Protein AF-A0A3S9HP17-F1 (afdb_monomer_lite)

Sequence (143 aa):
MNKTYQWHGVNTVLVLLALSTGFICQSLQAQEDKIELAVLQKKIAELDVRFATTSIQTGVQAELALNESEIGQEQLRLWYLQAENDCYDKFFVTSCINDSKLLRRKLFAVLQRISVEAKAFQRKEHIDQIDADLQIKNTPVAQ

Organism: NCBI:txid401471

Structure (mmCIF, N/CA/C/O backbone):
data_AF-A0A3S9HP17-F1
#
_entry.id   AF-A0A3S9HP17-F1
#
loop_
_atom_site.group_PDB
_atom_site.id
_atom_site.type_symbol
_atom_site.label_atom_id
_atom_site.label_alt_id
_atom_site.label_comp_id
_atom_site.label_asym_id
_atom_site.label_entity_id
_atom_site.label_seq_id
_atom_site.pdbx_PDB_ins_code
_atom_site.Cartn_x
_atom_site.Cartn_y
_atom_site.Cartn_z
_atom_site.occupancy
_atom_site.B_iso_or_equiv
_atom_site.auth_seq_id
_atom_site.auth_comp_id
_atom_site.auth_asym_id
_atom_site.auth_atom_id
_atom_site.pdbx_PDB_model_num
ATOM 1 N N . MET A 1 1 ? 29.887 67.342 -47.648 1.00 38.12 1 MET A N 1
ATOM 2 C CA . MET A 1 1 ? 29.934 67.459 -46.175 1.00 38.12 1 MET A CA 1
ATOM 3 C C . MET A 1 1 ? 30.019 66.056 -45.597 1.00 38.12 1 MET A C 1
ATOM 5 O O . MET A 1 1 ? 29.016 65.368 -45.596 1.00 38.12 1 MET A O 1
ATOM 9 N N . ASN A 1 2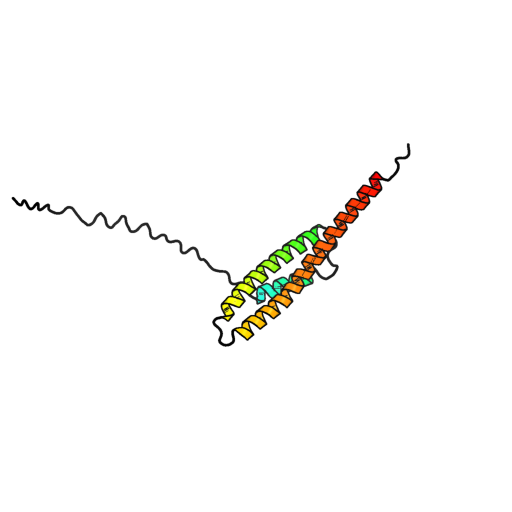 ? 31.209 65.610 -45.192 1.00 36.62 2 ASN A N 1
ATOM 10 C CA . ASN A 1 2 ? 31.412 64.350 -44.472 1.00 36.62 2 ASN A CA 1
ATOM 11 C C . ASN A 1 2 ? 32.501 64.607 -43.431 1.00 36.62 2 ASN A C 1
ATOM 13 O O . ASN A 1 2 ? 33.613 64.981 -43.799 1.00 36.62 2 ASN A O 1
ATOM 17 N N . LYS A 1 3 ? 32.173 64.467 -42.144 1.00 40.19 3 LYS A N 1
ATOM 18 C CA . LYS A 1 3 ? 33.157 64.476 -41.058 1.00 40.19 3 LYS A CA 1
ATOM 19 C C . LYS A 1 3 ? 33.186 63.095 -40.426 1.00 40.19 3 LYS A C 1
ATOM 21 O O . LYS A 1 3 ? 32.250 62.687 -39.748 1.00 40.19 3 LYS A O 1
ATOM 26 N N . THR A 1 4 ? 34.285 62.402 -40.674 1.00 45.94 4 THR A N 1
ATOM 27 C CA . THR A 1 4 ? 34.756 61.242 -39.926 1.00 45.94 4 THR A CA 1
ATOM 28 C C . THR A 1 4 ? 35.266 61.704 -38.564 1.00 45.94 4 THR A C 1
ATOM 30 O O . THR A 1 4 ? 36.114 62.594 -38.501 1.00 45.94 4 THR A O 1
ATOM 33 N N . TYR A 1 5 ? 34.786 61.088 -37.487 1.00 54.31 5 TYR A N 1
ATOM 34 C CA . TYR A 1 5 ? 35.366 61.232 -36.154 1.00 54.31 5 TYR A CA 1
ATOM 35 C C . TYR A 1 5 ? 36.049 59.918 -35.765 1.00 54.31 5 TYR A C 1
ATOM 37 O O . TYR A 1 5 ? 35.390 58.914 -35.514 1.00 54.31 5 TYR A O 1
ATOM 45 N N . GLN A 1 6 ? 37.382 59.946 -35.740 1.00 43.50 6 GLN A N 1
ATOM 46 C CA . GLN A 1 6 ? 38.212 59.028 -34.964 1.00 43.50 6 GLN A CA 1
ATOM 47 C C . GLN A 1 6 ? 38.127 59.425 -33.487 1.00 43.50 6 GLN A C 1
ATOM 49 O O . GLN A 1 6 ? 38.294 60.601 -33.165 1.00 43.50 6 GLN A O 1
ATOM 54 N N . TRP A 1 7 ? 37.946 58.447 -32.600 1.00 39.75 7 TRP A N 1
ATOM 55 C CA . TRP A 1 7 ? 38.287 58.565 -31.184 1.00 39.75 7 TRP A CA 1
ATOM 56 C C . TRP A 1 7 ? 39.107 57.345 -30.769 1.00 39.75 7 TRP A C 1
ATOM 58 O O . TRP A 1 7 ? 38.747 56.202 -31.043 1.00 39.75 7 TRP A O 1
ATOM 68 N N . HIS A 1 8 ? 40.261 57.643 -30.179 1.00 42.00 8 HIS A N 1
ATOM 69 C CA . HIS A 1 8 ? 41.267 56.703 -29.714 1.00 42.00 8 HIS A CA 1
ATOM 70 C C . HIS A 1 8 ? 40.860 56.038 -28.396 1.00 42.00 8 HIS A C 1
ATOM 72 O O . HIS A 1 8 ? 40.023 56.540 -27.649 1.00 42.00 8 HIS A O 1
ATOM 78 N N . GLY A 1 9 ? 41.485 54.885 -28.159 1.00 52.31 9 GLY A N 1
ATOM 79 C CA . GLY A 1 9 ? 41.153 53.913 -27.131 1.00 52.31 9 GLY A CA 1
ATOM 80 C C . GLY A 1 9 ? 41.149 54.415 -25.691 1.00 52.31 9 GLY A C 1
ATOM 81 O O . GLY A 1 9 ? 42.013 55.172 -25.257 1.00 52.31 9 GLY A O 1
ATOM 82 N N . VAL A 1 10 ? 40.221 53.836 -24.931 1.00 52.03 10 VAL A N 1
ATOM 83 C CA . VAL A 1 10 ? 40.349 53.624 -23.492 1.00 52.03 10 VAL A CA 1
ATOM 84 C C . VAL A 1 10 ? 39.995 52.158 -23.216 1.00 52.03 10 VAL A C 1
ATOM 86 O O . VAL A 1 10 ? 38.853 51.739 -23.364 1.00 52.03 10 VAL A O 1
ATOM 89 N N . ASN A 1 11 ? 41.038 51.386 -22.907 1.00 43.62 11 ASN A N 1
ATOM 90 C CA . ASN A 1 11 ? 41.088 50.100 -22.202 1.00 43.62 11 ASN A CA 1
ATOM 91 C C . ASN A 1 11 ? 39.842 49.191 -22.208 1.00 43.62 11 ASN A C 1
ATOM 93 O O . ASN A 1 11 ? 39.044 49.166 -21.273 1.00 43.62 11 ASN A O 1
ATOM 97 N N . THR A 1 12 ? 39.810 48.288 -23.185 1.00 51.22 12 THR A N 1
ATOM 98 C CA . THR A 1 12 ? 38.921 47.120 -23.321 1.00 51.22 12 THR A CA 1
ATOM 99 C C . THR A 1 12 ? 39.153 45.989 -22.305 1.00 51.22 12 THR A C 1
ATOM 101 O O . THR A 1 12 ? 38.511 44.947 -22.399 1.00 51.22 12 THR A O 1
ATOM 104 N N . VAL A 1 13 ? 40.038 46.152 -21.316 1.00 50.03 13 VAL A N 1
ATOM 105 C CA . VAL A 1 13 ? 40.399 45.063 -20.384 1.00 50.03 13 VAL A CA 1
ATOM 106 C C . VAL A 1 13 ? 39.498 45.013 -19.139 1.00 50.03 13 VAL A C 1
ATOM 108 O O . VAL A 1 13 ? 39.384 43.964 -18.514 1.00 50.03 13 VAL A O 1
ATOM 111 N N . LEU A 1 14 ? 38.785 46.092 -18.793 1.00 45.09 14 LEU A N 1
ATOM 112 C CA . LEU A 1 14 ? 38.045 46.158 -17.520 1.00 45.09 14 LEU A CA 1
ATOM 113 C C . LEU A 1 14 ? 36.550 45.791 -17.594 1.00 45.09 14 LEU A C 1
ATOM 115 O O . LEU A 1 14 ? 35.885 45.764 -16.565 1.00 45.09 14 LEU A O 1
ATOM 119 N N . VAL A 1 15 ? 36.010 45.490 -18.780 1.00 45.38 15 VAL A N 1
ATOM 120 C CA . VAL A 1 15 ? 34.597 45.073 -18.937 1.00 45.38 15 VAL A CA 1
ATOM 121 C C . VAL A 1 15 ? 34.440 43.543 -18.890 1.00 45.38 15 VAL A C 1
ATOM 123 O O . VAL A 1 15 ? 33.352 43.032 -18.645 1.00 45.38 15 VAL A O 1
ATOM 126 N N . LEU A 1 16 ? 35.533 42.786 -19.032 1.00 46.00 16 LEU A N 1
ATOM 127 C CA . LEU A 1 16 ? 35.499 41.318 -19.079 1.00 46.00 16 LEU A CA 1
ATOM 128 C C . LEU A 1 16 ? 35.496 40.622 -17.703 1.00 46.00 16 LEU A C 1
ATOM 130 O O . LEU A 1 16 ? 35.322 39.410 -17.649 1.00 46.00 16 LEU A O 1
ATOM 134 N N . LEU A 1 17 ? 35.627 41.356 -16.592 1.00 47.69 17 LEU A N 1
ATOM 135 C CA . LEU A 1 17 ? 35.640 40.782 -15.233 1.00 47.69 17 LEU A CA 1
ATOM 136 C C . LEU A 1 17 ? 34.292 40.843 -14.492 1.00 47.69 17 LEU A C 1
ATOM 138 O O . LEU A 1 17 ? 34.201 40.375 -13.362 1.00 47.69 17 LEU A O 1
ATOM 142 N N . ALA A 1 18 ? 33.235 41.367 -15.120 1.00 46.41 18 ALA A N 1
ATOM 143 C CA . ALA A 1 18 ? 31.887 41.428 -14.537 1.00 46.41 18 ALA A CA 1
ATOM 144 C C . ALA A 1 18 ? 30.876 40.471 -15.205 1.00 46.41 18 ALA A C 1
ATOM 146 O O . ALA A 1 18 ? 29.673 40.602 -15.001 1.00 46.41 18 ALA A O 1
ATOM 147 N N . LEU A 1 19 ? 31.350 39.505 -16.001 1.00 47.66 19 LEU A N 1
ATOM 148 C CA . LEU A 1 19 ? 30.520 38.472 -16.643 1.00 47.66 19 LEU A CA 1
ATOM 149 C C . LEU A 1 19 ? 30.829 37.043 -16.156 1.00 47.66 19 LEU A C 1
ATOM 151 O O . LEU A 1 19 ? 30.200 36.094 -16.611 1.00 47.66 19 LEU A O 1
ATOM 155 N N . SER A 1 20 ? 31.755 36.869 -15.205 1.00 51.75 20 SER A N 1
ATOM 156 C CA . SER A 1 20 ? 32.187 35.549 -14.714 1.00 51.75 20 SER A CA 1
ATOM 157 C C . SER A 1 20 ? 31.641 35.151 -13.333 1.00 51.75 20 SER A C 1
ATOM 159 O O . SER A 1 20 ? 32.047 34.124 -12.802 1.00 51.75 20 SER A O 1
ATOM 161 N N . THR A 1 21 ? 30.706 35.904 -12.743 1.00 53.81 21 THR A N 1
ATOM 162 C CA . THR A 1 21 ? 30.063 35.565 -11.449 1.00 53.81 21 THR A CA 1
ATOM 163 C C . THR A 1 21 ? 28.572 35.228 -11.574 1.00 53.81 21 THR A C 1
ATOM 165 O O . THR A 1 21 ?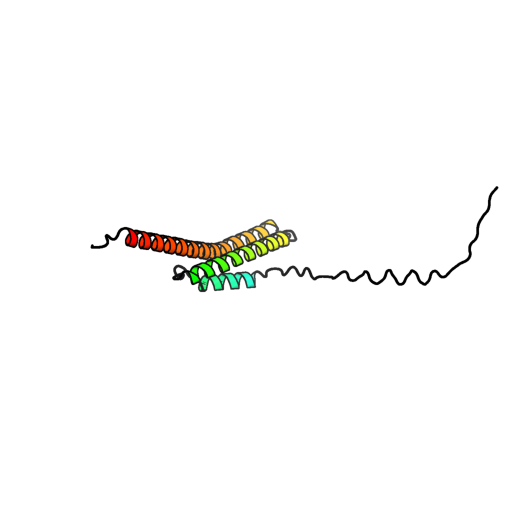 27.826 35.320 -10.606 1.00 53.81 21 THR A O 1
ATOM 168 N N . GLY A 1 22 ? 28.128 34.802 -12.762 1.00 48.59 22 GLY A N 1
ATOM 169 C CA . GLY A 1 22 ? 26.769 34.300 -13.016 1.00 48.59 22 GLY A CA 1
ATOM 170 C C . GLY A 1 22 ? 26.681 32.796 -13.302 1.00 48.59 22 GLY A C 1
ATOM 171 O O . GLY A 1 22 ? 25.616 32.311 -13.655 1.00 48.59 22 GLY A O 1
ATOM 172 N N . PHE A 1 23 ? 27.781 32.049 -13.167 1.00 51.44 23 PHE A N 1
ATOM 173 C CA . PHE A 1 23 ? 27.833 30.595 -13.377 1.00 51.44 23 PHE A CA 1
ATOM 174 C C . PHE A 1 23 ? 27.863 29.836 -12.040 1.00 51.44 23 PHE A C 1
ATOM 176 O O . PHE A 1 23 ? 28.632 28.904 -11.846 1.00 51.44 23 PHE A O 1
ATOM 183 N N . ILE A 1 24 ? 26.997 30.215 -11.099 1.00 56.34 24 ILE A N 1
ATOM 184 C CA . ILE A 1 24 ? 26.532 29.269 -10.075 1.00 56.34 24 ILE A CA 1
ATOM 185 C C . ILE A 1 24 ? 25.190 28.736 -10.576 1.00 56.34 24 ILE A C 1
ATOM 187 O O . ILE A 1 24 ? 24.137 28.981 -9.996 1.00 56.34 24 ILE A O 1
ATOM 191 N N . CYS A 1 25 ? 25.220 28.031 -11.711 1.00 53.44 25 CYS A N 1
ATOM 192 C CA . CYS A 1 25 ? 24.150 27.096 -12.010 1.00 53.44 25 CYS A CA 1
ATOM 193 C C . CYS A 1 25 ? 24.388 25.927 -11.064 1.00 53.44 25 CYS A C 1
ATOM 195 O O . CYS A 1 25 ? 25.232 25.067 -11.307 1.00 53.44 25 CYS A O 1
ATOM 197 N N . GLN A 1 26 ? 23.707 25.985 -9.925 1.00 55.88 26 GLN A N 1
ATOM 198 C CA . GLN A 1 26 ? 23.552 24.866 -9.022 1.00 55.88 26 GLN A CA 1
ATOM 199 C C . GLN A 1 26 ? 23.079 23.694 -9.880 1.00 55.88 26 GLN A C 1
ATOM 201 O O . GLN A 1 26 ? 21.929 23.654 -10.313 1.00 55.88 26 GLN A O 1
ATOM 206 N N . SER A 1 27 ? 23.965 22.740 -10.149 1.00 56.91 27 SER A N 1
ATOM 207 C CA . SER A 1 27 ? 23.551 21.375 -10.420 1.00 56.91 27 SER A CA 1
ATOM 208 C C . SER A 1 27 ? 22.960 20.853 -9.112 1.00 56.91 27 SER A C 1
ATOM 210 O O . SER A 1 27 ? 23.605 20.103 -8.378 1.00 56.91 27 SER A O 1
ATOM 212 N N . LEU A 1 28 ? 21.769 21.346 -8.763 1.00 47.59 28 LEU A N 1
ATOM 213 C CA . LEU A 1 28 ? 20.927 20.714 -7.773 1.00 47.59 28 LEU A CA 1
ATOM 214 C C . LEU A 1 28 ? 20.636 19.356 -8.386 1.00 47.59 28 LEU A C 1
ATOM 216 O O . LEU A 1 28 ? 20.001 19.260 -9.436 1.00 47.59 28 LEU A O 1
ATOM 220 N N . GLN A 1 29 ? 21.249 18.337 -7.806 1.00 47.44 29 GLN A N 1
ATOM 221 C CA . GLN A 1 29 ? 21.079 16.969 -8.227 1.00 47.44 29 GLN A CA 1
ATOM 222 C C . GLN A 1 29 ? 19.578 16.677 -8.177 1.00 47.44 29 GLN A C 1
ATOM 224 O O . GLN A 1 29 ? 19.017 16.433 -7.114 1.00 47.44 29 GLN A O 1
ATOM 229 N N . ALA A 1 30 ? 18.929 16.682 -9.339 1.00 48.28 30 ALA A N 1
ATOM 230 C CA . ALA A 1 30 ? 17.783 15.829 -9.585 1.00 48.28 30 ALA A CA 1
ATOM 231 C C . ALA A 1 30 ? 18.331 14.397 -9.618 1.00 48.28 30 ALA A C 1
ATOM 233 O O . ALA A 1 30 ? 18.435 13.767 -10.668 1.00 48.28 30 ALA A O 1
ATOM 234 N N . GLN A 1 31 ? 18.808 13.922 -8.467 1.00 47.78 31 GLN A N 1
ATOM 235 C CA . GLN A 1 31 ? 19.008 12.508 -8.257 1.00 47.78 31 GLN A CA 1
ATOM 236 C C . GLN A 1 31 ? 17.594 11.977 -8.081 1.00 47.78 31 GLN A C 1
ATOM 238 O O . GLN A 1 31 ? 16.999 12.035 -7.011 1.00 47.78 31 GLN A O 1
ATOM 243 N N . GLU A 1 32 ? 16.996 11.637 -9.216 1.00 55.53 32 GLU A N 1
ATOM 244 C CA . GLU A 1 32 ? 15.742 10.916 -9.281 1.00 55.53 32 GLU A CA 1
ATOM 245 C C . GLU A 1 32 ? 16.038 9.562 -8.628 1.00 55.53 32 GLU A C 1
ATOM 247 O O . GLU A 1 32 ? 16.588 8.661 -9.263 1.00 55.53 32 GLU A O 1
ATOM 252 N N . ASP A 1 33 ? 15.832 9.480 -7.311 1.00 65.38 33 ASP A N 1
ATOM 253 C CA . ASP A 1 33 ? 16.069 8.272 -6.531 1.00 65.38 33 ASP A CA 1
ATOM 254 C C . ASP A 1 33 ? 15.117 7.200 -7.057 1.00 65.38 33 ASP A C 1
ATOM 256 O O . ASP A 1 33 ? 13.949 7.104 -6.669 1.00 65.38 33 ASP A O 1
ATOM 260 N N . LYS A 1 34 ? 15.618 6.421 -8.018 1.00 79.94 34 LYS A N 1
ATOM 261 C CA . LYS A 1 34 ? 14.903 5.297 -8.604 1.00 79.94 34 LYS A CA 1
ATOM 262 C C . LYS A 1 34 ? 14.484 4.375 -7.467 1.00 79.94 34 LYS A C 1
ATOM 264 O O . LYS A 1 34 ? 15.326 3.892 -6.710 1.00 79.94 34 LYS A O 1
ATOM 269 N N . ILE A 1 35 ? 13.184 4.118 -7.344 1.00 87.62 35 ILE A N 1
ATOM 270 C CA . ILE A 1 35 ? 12.681 3.223 -6.301 1.00 87.62 35 ILE A CA 1
ATOM 271 C C . ILE A 1 35 ? 13.150 1.812 -6.649 1.00 87.62 35 ILE A C 1
ATOM 273 O O . ILE A 1 35 ? 12.730 1.229 -7.649 1.00 87.62 35 ILE A O 1
ATOM 277 N N . GLU A 1 36 ? 14.029 1.244 -5.831 1.00 92.50 36 GLU A N 1
ATOM 278 C CA . GLU A 1 36 ? 14.507 -0.114 -6.054 1.00 92.50 36 GLU A CA 1
ATOM 279 C C . GLU A 1 36 ? 13.400 -1.130 -5.730 1.00 92.50 36 GLU A C 1
ATOM 281 O O . GLU A 1 36 ? 12.843 -1.153 -4.627 1.00 9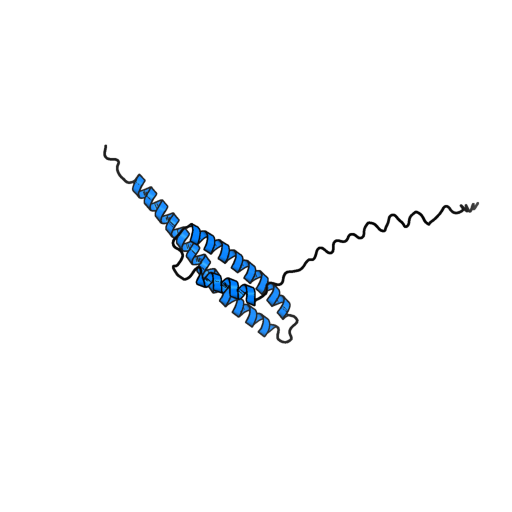2.50 36 GLU A O 1
ATOM 286 N N . LEU A 1 37 ? 13.099 -2.014 -6.687 1.00 93.94 37 LEU A N 1
ATOM 287 C CA . LEU A 1 37 ? 12.032 -3.006 -6.545 1.00 93.94 37 LEU A CA 1
ATOM 288 C C . LEU A 1 37 ? 12.231 -3.912 -5.320 1.00 93.94 37 LEU A C 1
ATOM 290 O O . LEU A 1 37 ? 11.266 -4.204 -4.615 1.00 93.94 37 LEU A O 1
ATOM 294 N N . ALA A 1 38 ? 13.461 -4.365 -5.068 1.00 95.12 38 ALA A N 1
ATOM 295 C CA . ALA A 1 38 ? 13.755 -5.279 -3.966 1.00 95.12 38 ALA A CA 1
ATOM 296 C C . ALA A 1 38 ? 13.461 -4.634 -2.603 1.00 95.12 38 ALA A C 1
ATOM 298 O O . ALA A 1 38 ? 12.859 -5.260 -1.727 1.00 95.12 38 ALA A O 1
ATOM 299 N N . VAL A 1 39 ? 13.816 -3.355 -2.450 1.00 95.44 39 VAL A N 1
ATOM 300 C CA . VAL A 1 39 ? 13.526 -2.566 -1.246 1.00 95.44 39 VAL A CA 1
ATOM 301 C C . VAL A 1 39 ? 12.019 -2.410 -1.062 1.00 95.44 39 VAL A C 1
ATOM 303 O O . VAL A 1 39 ? 11.504 -2.647 0.032 1.00 95.44 39 VAL A O 1
ATOM 306 N N . LEU A 1 40 ? 11.292 -2.083 -2.135 1.00 96.38 40 LEU A N 1
ATOM 307 C CA . LEU A 1 40 ? 9.838 -1.946 -2.085 1.00 96.38 40 LEU A CA 1
ATOM 308 C C . LEU A 1 40 ? 9.146 -3.267 -1.714 1.00 96.38 40 LEU A C 1
ATOM 310 O O . LEU A 1 40 ? 8.267 -3.282 -0.854 1.00 96.38 40 LEU A O 1
ATOM 314 N N . GLN A 1 41 ? 9.550 -4.382 -2.324 1.00 97.81 41 GLN A N 1
ATOM 315 C CA . GLN A 1 41 ? 9.008 -5.708 -2.018 1.00 97.81 41 GLN A CA 1
ATOM 316 C C . GLN A 1 41 ? 9.242 -6.093 -0.561 1.00 97.81 41 GLN A C 1
ATOM 318 O O . GLN A 1 41 ? 8.315 -6.562 0.099 1.00 97.81 41 GLN A O 1
ATOM 323 N N . LYS A 1 42 ? 10.460 -5.866 -0.057 1.00 97.94 42 LYS A N 1
ATOM 324 C CA . LYS A 1 42 ? 10.799 -6.116 1.344 1.00 97.94 42 LYS A CA 1
ATOM 325 C C . LYS A 1 42 ? 9.914 -5.288 2.274 1.00 97.94 42 LYS A C 1
ATOM 327 O O . LYS A 1 42 ? 9.305 -5.853 3.175 1.00 97.94 42 LYS A O 1
ATOM 332 N N . LYS A 1 43 ? 9.772 -3.987 2.010 1.00 97.69 43 LYS A N 1
ATOM 333 C CA . LYS A 1 43 ? 8.912 -3.101 2.805 1.00 97.69 43 LYS A CA 1
ATOM 334 C C . LYS A 1 43 ? 7.456 -3.578 2.815 1.00 97.69 43 LYS A C 1
ATOM 336 O O . LYS A 1 43 ? 6.847 -3.655 3.873 1.00 97.69 43 LYS A O 1
ATOM 341 N N . ILE A 1 44 ? 6.895 -3.928 1.657 1.00 98.25 44 ILE A N 1
ATOM 342 C CA . ILE A 1 44 ? 5.508 -4.413 1.567 1.00 98.25 44 ILE A CA 1
ATOM 343 C C . ILE A 1 44 ? 5.341 -5.753 2.298 1.00 98.25 44 ILE A C 1
ATOM 345 O O . ILE A 1 44 ? 4.335 -5.948 2.972 1.00 98.25 44 ILE A O 1
ATOM 349 N N . ALA A 1 45 ? 6.323 -6.653 2.216 1.00 98.12 45 ALA A N 1
ATOM 350 C CA . ALA A 1 45 ? 6.304 -7.910 2.963 1.00 98.12 45 ALA A CA 1
ATOM 351 C C . ALA A 1 45 ? 6.373 -7.682 4.483 1.00 98.12 45 ALA A C 1
ATOM 353 O O . ALA A 1 45 ? 5.650 -8.330 5.235 1.00 98.12 45 ALA A O 1
ATOM 354 N N . GLU A 1 46 ? 7.191 -6.735 4.944 1.00 98.00 46 GLU A N 1
ATOM 355 C CA . GLU A 1 46 ? 7.243 -6.342 6.357 1.00 98.00 46 GLU A CA 1
ATOM 356 C C . GLU A 1 46 ? 5.904 -5.764 6.838 1.00 98.00 46 GLU A C 1
ATOM 358 O O . GLU A 1 46 ? 5.455 -6.102 7.934 1.00 98.00 46 GLU A O 1
ATOM 363 N N . LEU A 1 47 ? 5.238 -4.945 6.014 1.00 98.06 47 LEU A N 1
ATOM 364 C CA . LEU A 1 47 ? 3.893 -4.439 6.308 1.00 98.06 47 LEU A CA 1
ATOM 365 C C . LEU A 1 47 ? 2.856 -5.565 6.381 1.00 98.06 47 LEU A C 1
ATOM 367 O O . LEU A 1 47 ? 2.009 -5.542 7.269 1.00 98.06 47 LEU A O 1
ATOM 371 N N . ASP A 1 48 ? 2.930 -6.554 5.488 1.00 98.00 48 ASP A N 1
ATOM 372 C CA . ASP A 1 48 ? 2.010 -7.699 5.485 1.00 98.00 48 ASP A CA 1
ATOM 373 C C . ASP A 1 48 ? 2.128 -8.534 6.764 1.00 98.00 48 ASP A C 1
ATOM 375 O O . ASP A 1 48 ? 1.120 -8.930 7.347 1.00 98.00 48 ASP A O 1
ATOM 379 N N . VAL A 1 49 ? 3.360 -8.745 7.236 1.00 97.75 49 VAL A N 1
ATOM 380 C CA . VAL A 1 49 ? 3.631 -9.448 8.497 1.00 97.75 49 VAL A CA 1
ATOM 381 C C . VAL A 1 49 ? 3.175 -8.619 9.697 1.00 97.75 49 VAL A C 1
ATOM 383 O O . VAL A 1 49 ? 2.565 -9.158 10.620 1.00 97.75 49 VAL A O 1
ATOM 386 N N . ARG A 1 50 ? 3.458 -7.310 9.699 1.00 97.31 50 ARG A N 1
ATOM 387 C CA . ARG A 1 50 ? 3.097 -6.403 10.799 1.00 97.31 50 ARG A CA 1
ATOM 388 C C . ARG A 1 50 ? 1.584 -6.250 10.948 1.00 97.31 50 ARG A C 1
ATOM 390 O O . ARG A 1 50 ? 1.082 -6.253 12.069 1.00 97.31 50 ARG A O 1
ATOM 397 N N . PHE A 1 51 ? 0.876 -6.122 9.830 1.00 97.44 51 PHE A N 1
ATOM 398 C CA . PHE A 1 51 ? -0.576 -5.968 9.771 1.00 97.44 51 PHE A CA 1
ATOM 399 C C . PHE A 1 51 ? -1.222 -7.219 9.185 1.00 97.44 51 PHE A C 1
ATOM 401 O O . PHE A 1 51 ? -1.943 -7.152 8.184 1.00 97.44 51 PHE A O 1
ATOM 408 N N . ALA A 1 52 ? -0.926 -8.376 9.777 1.00 96.38 52 ALA A N 1
ATOM 409 C CA . ALA A 1 52 ? -1.536 -9.638 9.386 1.00 96.38 52 ALA A CA 1
ATOM 410 C C . ALA A 1 52 ? -3.073 -9.559 9.453 1.00 96.38 52 ALA A C 1
ATOM 412 O O . ALA A 1 52 ? -3.654 -8.693 10.100 1.00 96.38 52 ALA A O 1
ATOM 413 N N . THR A 1 53 ? -3.761 -10.461 8.756 1.00 93.00 53 THR A N 1
ATOM 414 C CA . THR A 1 53 ? -5.232 -10.437 8.715 1.00 93.00 53 THR A CA 1
ATOM 415 C C . THR A 1 53 ? -5.814 -10.531 10.126 1.00 93.00 53 THR A C 1
ATOM 417 O O . THR A 1 53 ? -5.423 -11.409 10.893 1.00 93.00 53 THR A O 1
ATOM 420 N N . THR A 1 54 ? -6.755 -9.648 10.459 1.00 93.06 54 THR A N 1
ATOM 421 C CA . THR A 1 54 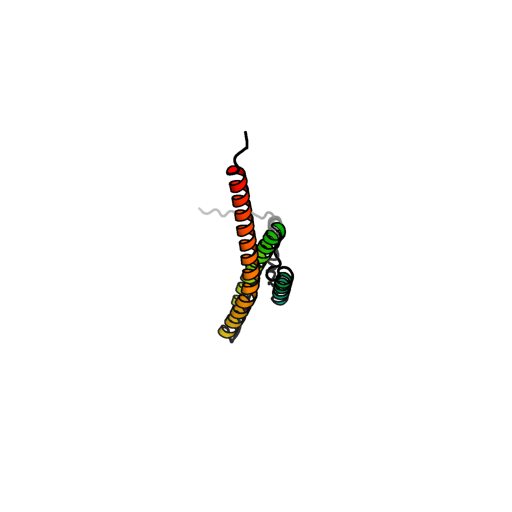? -7.383 -9.481 11.787 1.00 93.06 54 THR A CA 1
ATOM 422 C C . THR A 1 54 ? -6.454 -9.013 12.913 1.00 93.06 54 THR A C 1
ATOM 424 O O . THR A 1 54 ? -6.817 -9.103 14.088 1.00 93.06 54 THR A O 1
ATOM 427 N N . SER A 1 55 ? -5.260 -8.501 12.603 1.00 95.81 55 SER A N 1
ATOM 428 C CA . SER A 1 55 ? -4.319 -8.044 13.634 1.00 95.81 55 SER A CA 1
ATOM 429 C C . SER A 1 55 ? -4.601 -6.628 14.145 1.00 95.81 55 SER A C 1
ATOM 431 O O . SER A 1 55 ? -4.042 -6.240 15.169 1.00 95.81 55 SER A O 1
ATOM 433 N N . ILE A 1 56 ? -5.424 -5.841 13.443 1.00 96.94 56 ILE A N 1
ATOM 434 C CA . ILE A 1 56 ? -5.746 -4.456 13.815 1.00 96.94 56 ILE A CA 1
ATOM 435 C C . ILE A 1 56 ? -6.812 -4.463 14.916 1.00 96.94 56 ILE A C 1
ATOM 437 O O . ILE A 1 56 ? -7.960 -4.834 14.674 1.00 96.94 56 ILE A O 1
ATOM 441 N N . GLN A 1 57 ? -6.427 -4.049 16.126 1.00 95.38 57 GLN A N 1
ATOM 442 C CA . GLN A 1 57 ? -7.293 -4.112 17.313 1.00 95.38 57 GLN A CA 1
ATOM 443 C C . GLN A 1 57 ? -7.512 -2.760 17.997 1.00 95.38 57 GLN A C 1
ATOM 445 O O . GLN A 1 57 ? -8.379 -2.652 18.861 1.00 95.38 57 GLN A O 1
ATOM 450 N N . THR A 1 58 ? -6.741 -1.732 17.639 1.00 97.25 58 THR A N 1
ATOM 451 C CA . THR A 1 58 ? -6.846 -0.395 18.239 1.00 97.25 58 THR A CA 1
ATOM 452 C C . THR A 1 58 ? -6.934 0.689 17.170 1.00 97.25 58 THR A C 1
ATOM 454 O O . THR A 1 58 ? -6.385 0.533 16.077 1.00 97.25 58 THR A O 1
ATOM 457 N N . GLY A 1 59 ? -7.563 1.823 17.500 1.00 96.50 59 GLY A N 1
ATOM 458 C CA . GLY A 1 59 ? -7.650 2.972 16.591 1.00 96.50 59 GLY A CA 1
ATOM 459 C C . GLY A 1 59 ? -6.272 3.482 16.152 1.00 96.50 59 GLY A C 1
ATOM 460 O O . GLY A 1 59 ? -6.058 3.745 14.972 1.00 96.50 59 GLY A O 1
ATOM 461 N N . VAL A 1 60 ? -5.296 3.495 17.069 1.00 97.12 60 VAL A N 1
ATOM 462 C CA . VAL A 1 60 ? -3.900 3.877 16.776 1.00 97.12 60 VAL A CA 1
ATOM 463 C C . VAL A 1 60 ? -3.258 2.927 15.760 1.00 97.12 60 VAL A C 1
ATOM 465 O O . VAL A 1 60 ? -2.578 3.370 14.836 1.00 97.12 60 VAL A O 1
ATOM 468 N N . GLN A 1 61 ? -3.483 1.614 15.894 1.00 97.25 61 GLN A N 1
ATOM 469 C CA . GLN A 1 61 ? -2.998 0.640 14.912 1.00 97.25 61 GLN A CA 1
ATOM 470 C C . GLN A 1 61 ? -3.683 0.816 13.557 1.00 97.25 61 GLN A C 1
ATOM 472 O O . GLN A 1 61 ? -3.015 0.694 12.533 1.00 97.25 61 GLN A O 1
ATOM 477 N N . ALA A 1 62 ? -4.986 1.106 13.540 1.00 98.06 62 ALA A N 1
ATOM 478 C CA . ALA A 1 62 ? -5.732 1.325 12.307 1.00 98.06 62 ALA A CA 1
ATOM 479 C C . ALA A 1 62 ? -5.229 2.566 11.555 1.00 98.06 62 ALA A C 1
ATOM 481 O O . ALA A 1 62 ? -5.008 2.504 10.348 1.00 98.06 62 ALA A O 1
ATOM 482 N N . GLU A 1 63 ? -4.983 3.672 12.257 1.00 98.19 63 GLU A N 1
ATOM 483 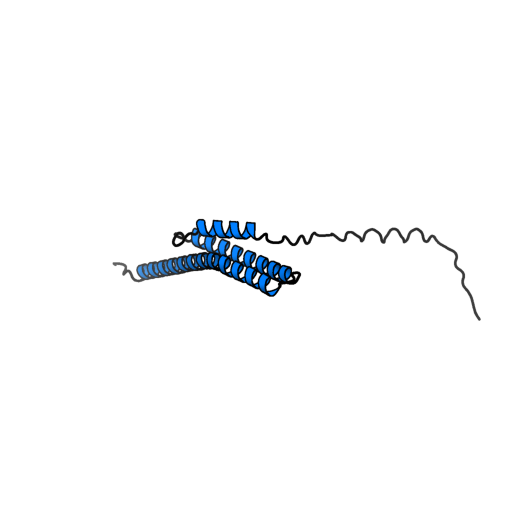C CA . GLU A 1 63 ? -4.428 4.888 11.657 1.00 98.19 63 GLU A CA 1
ATOM 484 C C . GLU A 1 63 ? -3.021 4.655 11.092 1.00 98.19 63 GLU A C 1
ATOM 486 O O . GLU A 1 63 ? -2.745 5.014 9.943 1.00 98.19 63 GLU A O 1
ATOM 491 N N . LEU A 1 64 ? -2.151 3.985 11.855 1.00 98.25 64 LEU A N 1
ATOM 492 C CA . LEU A 1 64 ? -0.807 3.641 11.394 1.00 98.25 64 LEU A CA 1
ATOM 493 C C . LEU A 1 64 ? -0.849 2.727 10.161 1.00 98.25 64 LEU A C 1
ATOM 495 O O . LEU A 1 64 ? -0.164 2.997 9.176 1.00 98.25 64 LEU A O 1
ATOM 499 N N . ALA A 1 65 ? -1.670 1.674 10.198 1.00 98.25 65 ALA A N 1
ATOM 500 C CA . ALA A 1 65 ? -1.850 0.746 9.085 1.00 98.25 65 ALA A CA 1
ATOM 501 C C . ALA A 1 65 ? -2.344 1.467 7.828 1.00 98.25 65 ALA A C 1
ATOM 503 O O . ALA A 1 65 ? -1.843 1.220 6.728 1.00 98.25 65 ALA A O 1
ATOM 504 N N . LEU A 1 66 ? -3.298 2.388 7.989 1.00 98.25 66 LEU A N 1
ATOM 505 C CA . LEU A 1 66 ? -3.829 3.173 6.888 1.00 98.25 66 LEU A CA 1
ATOM 506 C C . LEU A 1 66 ? -2.739 4.045 6.259 1.00 98.25 66 LEU A C 1
ATOM 508 O O . LEU A 1 66 ? -2.487 3.917 5.061 1.00 98.25 66 LEU A O 1
ATOM 512 N N . ASN A 1 67 ? -2.041 4.841 7.068 1.00 98.50 67 ASN A N 1
ATOM 513 C CA . ASN A 1 67 ? -0.983 5.735 6.602 1.00 98.50 67 ASN A CA 1
ATOM 514 C C . ASN A 1 67 ? 0.170 4.967 5.926 1.00 98.50 67 ASN A C 1
ATOM 516 O O . ASN A 1 67 ? 0.559 5.276 4.799 1.00 98.50 67 ASN A O 1
ATOM 520 N N . GLU A 1 68 ? 0.685 3.909 6.563 1.00 98.19 68 GLU A N 1
ATOM 521 C CA . GLU A 1 68 ? 1.773 3.105 5.990 1.00 98.19 68 GLU A CA 1
ATOM 522 C C . GLU A 1 68 ? 1.346 2.410 4.686 1.00 98.19 68 GLU A C 1
ATOM 524 O O . GLU A 1 68 ? 2.138 2.343 3.738 1.00 98.19 68 GLU A O 1
ATOM 529 N N . SER A 1 69 ? 0.093 1.941 4.601 1.00 98.31 69 SER A N 1
ATOM 530 C CA . SER A 1 69 ? -0.440 1.343 3.373 1.00 98.31 69 SER A CA 1
ATOM 531 C C . SER A 1 69 ? -0.571 2.362 2.237 1.00 98.31 69 SER A C 1
ATOM 533 O O . SER A 1 69 ? -0.197 2.048 1.109 1.00 98.31 69 SER A O 1
ATOM 535 N N . GLU A 1 70 ? -1.022 3.588 2.515 1.00 98.44 70 GLU A N 1
ATOM 536 C CA . GLU A 1 70 ? -1.186 4.652 1.515 1.00 98.44 70 GLU A CA 1
ATOM 537 C C . GLU A 1 70 ? 0.169 5.155 1.000 1.00 98.44 70 GLU A C 1
ATOM 539 O O . GLU A 1 70 ? 0.370 5.256 -0.214 1.00 98.44 70 GLU A O 1
ATOM 544 N N . ILE A 1 71 ? 1.150 5.338 1.891 1.00 98.06 71 ILE A N 1
ATOM 545 C CA . ILE A 1 71 ? 2.539 5.621 1.499 1.00 98.06 71 ILE A CA 1
ATOM 546 C C . ILE A 1 71 ? 3.081 4.495 0.607 1.00 98.06 71 ILE A C 1
ATOM 548 O O . ILE A 1 71 ? 3.706 4.758 -0.422 1.00 98.06 71 ILE A O 1
ATOM 552 N N . GLY A 1 72 ? 2.843 3.233 0.977 1.00 97.88 72 GLY A N 1
ATOM 553 C CA . GLY A 1 72 ? 3.259 2.081 0.177 1.00 97.88 72 GLY A CA 1
ATOM 554 C C . GLY A 1 72 ? 2.607 2.046 -1.208 1.00 97.88 72 GLY A C 1
ATOM 555 O O . GLY A 1 72 ? 3.277 1.723 -2.192 1.00 97.88 72 GLY A O 1
ATOM 556 N N . GLN A 1 73 ? 1.323 2.405 -1.311 1.00 98.50 73 GLN A N 1
ATOM 557 C CA . GLN A 1 73 ? 0.605 2.472 -2.588 1.00 98.50 73 GLN A CA 1
ATOM 558 C C . GLN A 1 73 ? 1.203 3.536 -3.504 1.00 98.50 73 GLN A C 1
ATOM 560 O O . GLN A 1 73 ? 1.406 3.275 -4.692 1.00 98.50 73 GLN A O 1
ATOM 565 N N . GLU A 1 74 ? 1.540 4.698 -2.951 1.00 97.88 74 GLU A N 1
ATOM 566 C CA . GLU A 1 74 ? 2.161 5.780 -3.706 1.00 97.88 74 GLU A CA 1
ATOM 567 C C . GLU A 1 74 ? 3.573 5.410 -4.178 1.00 97.88 74 GLU A C 1
ATOM 569 O O . GLU A 1 74 ? 3.900 5.564 -5.355 1.00 97.88 74 GLU A O 1
ATOM 574 N N . GLN A 1 75 ? 4.388 4.808 -3.309 1.00 97.00 75 GLN A N 1
ATOM 575 C CA . GLN A 1 75 ? 5.710 4.299 -3.691 1.00 97.00 75 GLN A CA 1
ATOM 576 C C . GLN A 1 75 ? 5.623 3.235 -4.794 1.00 97.00 75 GLN A C 1
ATOM 578 O O . GLN A 1 75 ? 6.408 3.254 -5.742 1.00 97.00 75 GLN A O 1
ATOM 583 N N . LEU A 1 76 ? 4.640 2.333 -4.719 1.00 98.19 76 LEU A N 1
ATOM 584 C CA . LEU A 1 76 ? 4.400 1.330 -5.756 1.00 98.19 76 LEU A CA 1
ATOM 585 C C . LEU A 1 76 ? 3.923 1.950 -7.074 1.00 98.19 76 LEU A C 1
ATOM 587 O O . LEU A 1 76 ? 4.297 1.469 -8.148 1.00 98.19 76 LEU A O 1
ATOM 591 N N . ARG A 1 77 ? 3.116 3.014 -7.011 1.00 97.50 77 ARG A N 1
ATOM 592 C CA . ARG A 1 77 ? 2.678 3.779 -8.184 1.00 97.50 77 ARG A CA 1
ATOM 593 C C . ARG A 1 77 ? 3.872 4.420 -8.886 1.00 97.50 77 ARG A C 1
ATOM 595 O O . ARG A 1 77 ? 4.018 4.237 -10.092 1.00 97.50 77 ARG A O 1
ATOM 602 N N . LEU A 1 78 ? 4.722 5.122 -8.137 1.00 96.44 78 LEU A N 1
ATOM 603 C CA . LEU A 1 78 ? 5.932 5.767 -8.653 1.00 96.44 78 LEU A CA 1
ATOM 604 C C . LEU A 1 78 ? 6.900 4.745 -9.257 1.00 96.44 78 LEU A C 1
ATOM 606 O O . LEU A 1 78 ? 7.335 4.918 -10.395 1.00 96.44 78 LEU A O 1
ATOM 610 N N . TRP A 1 79 ? 7.150 3.637 -8.551 1.00 97.00 79 TRP A N 1
ATOM 611 C CA . TRP A 1 79 ? 7.960 2.538 -9.075 1.00 97.00 79 TRP A CA 1
ATOM 612 C C . TRP A 1 79 ? 7.411 2.009 -10.402 1.00 97.00 79 TRP A C 1
ATOM 614 O O . TRP A 1 79 ? 8.166 1.824 -11.352 1.00 97.00 79 TRP A O 1
ATOM 624 N N . TYR A 1 80 ? 6.098 1.778 -10.491 1.00 97.56 80 TYR A N 1
ATOM 625 C CA . TYR A 1 80 ? 5.502 1.243 -11.711 1.00 97.56 80 TYR A CA 1
ATOM 626 C C . TYR A 1 80 ? 5.619 2.217 -12.888 1.00 97.56 80 TYR A C 1
ATOM 628 O O . TYR A 1 80 ? 5.895 1.770 -13.997 1.00 97.56 80 TYR A O 1
ATOM 636 N N . LEU A 1 81 ? 5.432 3.523 -12.665 1.00 96.12 81 LEU A N 1
ATOM 637 C CA . LEU A 1 81 ? 5.616 4.532 -13.715 1.00 96.12 81 LEU A CA 1
ATOM 638 C C . LEU A 1 81 ? 7.047 4.516 -14.255 1.00 96.12 81 LEU A C 1
ATOM 640 O O . LEU A 1 81 ? 7.255 4.529 -15.466 1.00 96.12 81 LEU A O 1
ATOM 644 N N . GLN A 1 82 ? 8.029 4.427 -13.359 1.00 95.06 82 GLN A N 1
ATOM 645 C CA . GLN A 1 82 ? 9.426 4.306 -13.751 1.00 95.06 82 GLN A CA 1
ATOM 646 C C . GLN A 1 82 ? 9.686 2.994 -14.507 1.00 95.06 82 GLN A C 1
ATOM 648 O O . GLN A 1 82 ? 10.293 3.009 -15.573 1.00 95.06 82 GLN A O 1
ATOM 653 N N . ALA A 1 83 ? 9.178 1.869 -14.001 1.00 95.00 83 ALA A N 1
ATOM 654 C CA . ALA A 1 83 ? 9.340 0.562 -14.628 1.00 95.00 83 ALA A CA 1
ATOM 655 C C . ALA A 1 83 ? 8.686 0.492 -16.019 1.00 95.00 83 ALA A C 1
ATOM 657 O O . ALA A 1 83 ? 9.200 -0.189 -16.901 1.00 95.00 83 ALA A O 1
ATOM 658 N N . GLU A 1 84 ? 7.562 1.183 -16.223 1.00 95.38 84 GLU A N 1
ATOM 659 C CA . GLU A 1 84 ? 6.898 1.298 -17.523 1.00 95.38 84 GLU A CA 1
ATOM 660 C C . GLU A 1 84 ? 7.747 2.104 -18.511 1.00 95.38 84 GLU A C 1
ATOM 662 O O . GLU A 1 84 ? 7.926 1.661 -19.645 1.00 95.38 84 GLU A O 1
ATOM 667 N N . ASN A 1 85 ? 8.345 3.215 -18.069 1.00 95.38 85 ASN A N 1
ATOM 668 C CA . ASN A 1 85 ? 9.288 3.987 -18.881 1.00 95.38 85 ASN A CA 1
ATOM 669 C C . ASN A 1 85 ? 10.532 3.161 -19.249 1.00 95.38 85 ASN A C 1
ATOM 671 O O . ASN A 1 85 ? 10.872 3.061 -20.427 1.00 95.38 85 ASN A O 1
ATOM 675 N N . ASP A 1 86 ? 11.138 2.483 -18.268 1.00 94.75 86 ASP A N 1
ATOM 676 C CA . ASP A 1 86 ? 12.310 1.615 -18.453 1.00 94.75 86 ASP A CA 1
ATOM 677 C C . ASP A 1 86 ? 12.015 0.417 -19.403 1.00 94.75 86 ASP A C 1
ATOM 679 O O . ASP A 1 86 ? 12.936 -0.242 -19.896 1.00 94.75 86 ASP A O 1
ATOM 683 N N . CYS A 1 87 ? 10.742 0.083 -19.669 1.00 97.19 87 CYS A N 1
ATOM 684 C CA . CYS A 1 87 ? 10.368 -0.984 -20.604 1.00 97.19 87 CYS A CA 1
ATOM 685 C C . CYS A 1 87 ? 10.436 -0.572 -22.079 1.00 97.19 87 CYS A C 1
ATOM 687 O O . CYS A 1 87 ? 10.597 -1.458 -22.922 1.00 97.19 87 CYS A O 1
ATOM 689 N N . TYR A 1 88 ? 10.306 0.717 -22.408 1.00 96.00 88 TYR A N 1
ATOM 690 C CA . TYR A 1 88 ? 10.302 1.169 -23.806 1.00 96.00 88 TYR A CA 1
ATOM 691 C C . TYR A 1 88 ? 11.670 1.040 -24.482 1.00 96.00 88 TYR A C 1
ATOM 693 O O . TYR A 1 88 ? 11.729 0.865 -25.696 1.00 96.00 88 TYR A O 1
ATOM 701 N N . ASP A 1 89 ? 12.749 1.008 -23.700 1.00 94.94 89 ASP A N 1
ATOM 702 C CA . ASP A 1 89 ? 14.114 0.800 -24.198 1.00 94.94 89 ASP A CA 1
ATOM 703 C C . ASP A 1 89 ? 14.437 -0.680 -24.488 1.00 94.94 89 ASP A C 1
ATOM 705 O O . ASP A 1 89 ? 15.535 -1.018 -24.937 1.00 94.94 89 ASP A O 1
ATOM 709 N N . LYS A 1 90 ? 13.501 -1.603 -24.222 1.00 94.25 90 LYS A N 1
ATOM 710 C CA . LYS A 1 90 ? 13.712 -3.049 -24.383 1.00 94.25 90 LYS A CA 1
ATOM 711 C C . LYS A 1 90 ? 13.113 -3.565 -25.684 1.00 94.25 90 LYS A C 1
ATOM 713 O O . LYS A 1 90 ? 12.034 -3.165 -26.095 1.00 94.25 90 LYS A O 1
ATOM 718 N N . PHE A 1 91 ? 13.753 -4.577 -26.269 1.00 95.62 91 PHE A N 1
ATOM 719 C CA . PHE A 1 91 ? 13.259 -5.225 -27.491 1.00 95.62 91 PHE A CA 1
ATOM 720 C C . PHE A 1 91 ? 11.850 -5.832 -27.324 1.00 95.62 91 PHE A C 1
ATOM 722 O O . PHE A 1 91 ? 11.006 -5.721 -28.208 1.00 95.62 91 PHE A O 1
ATOM 729 N N . PHE A 1 92 ? 11.566 -6.439 -26.166 1.00 96.75 92 PHE A N 1
ATOM 730 C CA . PHE A 1 92 ? 10.271 -7.057 -25.853 1.00 96.75 92 PHE A CA 1
ATOM 731 C C . PHE A 1 92 ? 9.416 -6.176 -24.927 1.00 96.75 92 PHE A C 1
ATOM 733 O O . PHE A 1 92 ? 9.056 -6.590 -23.820 1.00 96.75 92 PHE A O 1
ATOM 740 N N . VAL A 1 93 ? 9.072 -4.965 -25.382 1.00 97.75 93 VAL A N 1
ATOM 741 C CA . VAL A 1 93 ? 8.308 -3.960 -24.609 1.00 97.75 93 VAL A CA 1
ATOM 742 C C . VAL A 1 93 ? 7.038 -4.548 -23.982 1.00 97.75 93 VAL A C 1
ATOM 744 O O . VAL A 1 93 ? 6.807 -4.407 -22.783 1.00 97.75 93 VAL A O 1
ATOM 747 N N . THR A 1 94 ? 6.226 -5.262 -24.768 1.00 97.50 94 THR A N 1
ATOM 748 C CA . THR A 1 94 ? 4.946 -5.820 -24.300 1.00 97.50 94 THR A CA 1
ATOM 749 C C . THR A 1 94 ? 5.122 -6.814 -23.155 1.00 97.50 94 THR A C 1
ATOM 751 O O . THR A 1 94 ? 4.364 -6.762 -22.188 1.00 97.50 94 THR A O 1
ATOM 754 N N . SER A 1 95 ? 6.122 -7.699 -23.241 1.00 97.88 95 SER A N 1
ATOM 755 C CA . SER A 1 95 ? 6.412 -8.654 -22.164 1.00 97.88 95 SER A CA 1
ATOM 756 C C . SER A 1 95 ? 6.838 -7.914 -20.901 1.00 97.88 95 SER A C 1
ATOM 758 O O . SER A 1 95 ? 6.264 -8.140 -19.842 1.00 97.88 95 SER A O 1
ATOM 760 N N . CYS A 1 96 ? 7.761 -6.955 -21.036 1.00 98.12 96 CYS A N 1
ATOM 761 C CA . CYS A 1 96 ? 8.248 -6.157 -19.913 1.00 98.12 96 CYS A CA 1
ATOM 762 C C . CYS A 1 96 ? 7.114 -5.420 -19.182 1.00 98.12 96 CYS A C 1
ATOM 764 O O . CYS A 1 96 ? 7.002 -5.503 -17.959 1.00 98.12 96 CYS A O 1
ATOM 766 N N . ILE A 1 97 ? 6.231 -4.740 -19.923 1.00 98.00 97 ILE A N 1
ATOM 767 C CA . ILE A 1 97 ? 5.093 -4.022 -19.333 1.00 98.00 97 ILE A CA 1
ATOM 768 C C . ILE A 1 97 ? 4.147 -4.999 -18.622 1.00 98.00 97 ILE A C 1
ATOM 770 O O . ILE A 1 97 ? 3.631 -4.690 -17.544 1.00 98.00 97 ILE A O 1
ATOM 774 N N . ASN A 1 98 ? 3.902 -6.176 -19.202 1.00 98.19 98 ASN A N 1
ATOM 775 C CA . ASN A 1 98 ? 3.033 -7.181 -18.592 1.00 98.19 98 ASN A CA 1
ATOM 776 C C . ASN A 1 98 ? 3.610 -7.717 -17.278 1.00 98.19 98 ASN A C 1
ATOM 778 O O . ASN A 1 98 ? 2.871 -7.790 -16.293 1.00 98.19 98 ASN A O 1
ATOM 782 N N . ASP A 1 99 ? 4.909 -8.003 -17.228 1.00 97.62 99 ASP A N 1
ATOM 783 C CA . ASP A 1 99 ? 5.584 -8.457 -16.009 1.00 97.62 99 ASP A CA 1
ATOM 784 C C . ASP A 1 99 ? 5.479 -7.401 -14.896 1.00 97.62 99 ASP A C 1
ATOM 786 O O . ASP A 1 99 ? 5.041 -7.701 -13.778 1.00 97.62 99 ASP A O 1
ATOM 790 N N . SER A 1 100 ? 5.749 -6.133 -15.222 1.00 97.44 100 SER A N 1
ATOM 791 C CA . SER A 1 100 ? 5.595 -5.005 -14.292 1.00 97.44 100 SER A CA 1
ATOM 792 C C . SER A 1 100 ? 4.148 -4.836 -13.809 1.00 97.44 100 SER A C 1
ATOM 794 O O . SER A 1 100 ? 3.907 -4.588 -12.623 1.00 97.44 100 SER A O 1
ATOM 796 N N . LYS A 1 101 ? 3.151 -5.020 -14.690 1.00 98.25 101 LYS A N 1
ATOM 797 C CA . LYS A 1 101 ? 1.720 -4.960 -14.329 1.00 98.25 101 LYS A CA 1
ATOM 798 C C . LYS A 1 101 ? 1.324 -6.078 -13.374 1.00 98.25 101 LYS A C 1
ATOM 800 O O . LYS A 1 101 ? 0.594 -5.817 -12.414 1.00 98.25 101 LYS A O 1
ATOM 805 N N . LEU A 1 102 ? 1.761 -7.308 -13.637 1.00 98.31 102 LEU A N 1
ATOM 806 C CA . LEU A 1 102 ? 1.478 -8.454 -12.772 1.00 98.31 102 LEU A CA 1
ATOM 807 C C . LEU A 1 102 ? 2.080 -8.243 -11.386 1.00 98.31 102 LEU A C 1
ATOM 809 O O . LEU A 1 102 ? 1.395 -8.436 -10.377 1.00 98.31 102 LEU A O 1
ATOM 813 N N . LEU A 1 103 ? 3.320 -7.763 -11.335 1.00 97.88 103 LEU A N 1
ATOM 814 C CA . LEU A 1 103 ? 3.986 -7.491 -10.073 1.00 97.88 103 LEU A CA 1
ATOM 815 C C . LEU A 1 103 ? 3.300 -6.373 -9.285 1.00 97.88 103 LEU A C 1
ATOM 817 O O . LEU A 1 103 ? 3.019 -6.545 -8.096 1.00 97.88 103 LEU A O 1
ATOM 821 N N . ARG A 1 104 ? 2.936 -5.273 -9.956 1.00 98.25 104 ARG A N 1
ATOM 822 C CA . ARG A 1 104 ? 2.147 -4.197 -9.347 1.00 98.25 104 ARG A CA 1
ATOM 823 C C . ARG A 1 104 ? 0.844 -4.727 -8.762 1.00 98.25 104 ARG A C 1
ATOM 825 O O . ARG A 1 104 ? 0.530 -4.409 -7.624 1.00 98.25 104 ARG A O 1
ATOM 832 N N . ARG A 1 105 ? 0.088 -5.540 -9.509 1.00 98.56 105 ARG A N 1
ATOM 833 C CA . ARG A 1 105 ? -1.183 -6.116 -9.028 1.00 98.56 105 ARG A CA 1
ATOM 834 C C . ARG A 1 105 ? -0.982 -6.941 -7.759 1.00 98.56 105 ARG A C 1
ATOM 836 O O . ARG A 1 105 ? -1.746 -6.773 -6.813 1.00 98.56 105 ARG A O 1
ATOM 843 N N . LYS A 1 106 ? 0.053 -7.785 -7.725 1.00 98.50 106 LYS A N 1
ATOM 844 C CA . LYS A 1 106 ? 0.379 -8.618 -6.560 1.00 98.50 106 LYS A CA 1
ATOM 845 C C . LYS A 1 106 ? 0.685 -7.769 -5.323 1.00 98.50 106 LYS A C 1
ATOM 847 O O . LYS A 1 106 ? 0.109 -8.006 -4.268 1.00 98.50 106 LYS A O 1
ATOM 852 N N . LEU A 1 107 ? 1.569 -6.782 -5.456 1.00 98.50 107 LEU A N 1
ATOM 853 C CA . LEU A 1 107 ? 1.983 -5.926 -4.341 1.00 98.50 107 LEU A CA 1
ATOM 854 C C . LEU A 1 107 ? 0.861 -4.985 -3.883 1.00 98.50 107 LEU A C 1
ATOM 856 O O . LEU A 1 107 ? 0.649 -4.801 -2.687 1.00 98.50 107 LEU A O 1
ATOM 860 N N . PHE A 1 108 ? 0.095 -4.439 -4.828 1.00 98.62 108 PHE A N 1
ATOM 861 C CA . PHE A 1 108 ? -1.034 -3.566 -4.527 1.00 98.62 108 PHE A CA 1
ATOM 862 C C . PHE A 1 108 ? -2.136 -4.301 -3.759 1.00 98.62 108 PHE A C 1
ATOM 864 O O . PHE A 1 108 ? -2.727 -3.719 -2.858 1.00 98.62 108 PHE A O 1
ATOM 871 N N . ALA A 1 109 ? -2.390 -5.579 -4.061 1.00 98.56 109 ALA A N 1
ATOM 872 C CA . ALA A 1 109 ? -3.392 -6.372 -3.348 1.00 98.56 109 ALA A CA 1
ATOM 873 C C . ALA A 1 109 ? -3.102 -6.475 -1.838 1.00 98.56 109 ALA A C 1
ATOM 875 O O . ALA A 1 109 ? -4.026 -6.376 -1.033 1.00 98.56 109 ALA A O 1
ATOM 876 N N . VAL A 1 110 ? -1.827 -6.606 -1.455 1.00 98.44 110 VAL A N 1
ATOM 877 C CA . VAL A 1 110 ? -1.396 -6.627 -0.047 1.00 98.44 110 VAL A CA 1
ATOM 878 C C . VAL A 1 110 ? -1.696 -5.289 0.628 1.00 98.44 110 VAL A C 1
ATOM 880 O O . VAL A 1 110 ? -2.382 -5.240 1.646 1.00 98.44 110 VAL A O 1
ATOM 883 N N . LEU A 1 111 ? -1.242 -4.189 0.026 1.00 98.62 111 LEU A N 1
ATOM 884 C CA . LEU A 1 111 ? -1.457 -2.842 0.561 1.00 98.62 111 LEU A CA 1
ATOM 885 C C . LEU A 1 111 ? -2.949 -2.494 0.650 1.00 98.62 111 LEU A C 1
ATOM 887 O O . LEU A 1 111 ? -3.404 -1.907 1.630 1.00 98.62 111 LEU A O 1
ATOM 891 N N . GLN A 1 112 ? -3.728 -2.890 -0.358 1.00 98.56 112 GLN A N 1
ATOM 892 C CA . GLN A 1 112 ? -5.170 -2.684 -0.389 1.00 98.56 112 GLN A CA 1
ATOM 893 C C . GLN A 1 112 ? -5.882 -3.461 0.721 1.00 98.56 112 GLN A C 1
ATOM 895 O O . GLN A 1 112 ? -6.789 -2.908 1.340 1.00 98.56 112 GLN A O 1
ATOM 900 N N . ARG A 1 113 ? -5.474 -4.707 1.005 1.00 98.31 113 ARG A N 1
ATOM 901 C CA . ARG A 1 113 ? -6.015 -5.484 2.132 1.00 98.31 113 ARG A CA 1
ATOM 902 C C . ARG A 1 113 ? -5.837 -4.722 3.444 1.00 98.31 113 ARG A C 1
ATOM 904 O O . ARG A 1 113 ? -6.819 -4.525 4.154 1.00 98.31 113 ARG A O 1
ATOM 911 N N . ILE A 1 114 ? -4.614 -4.265 3.725 1.00 98.56 114 ILE A N 1
ATOM 912 C CA . ILE A 1 114 ? -4.281 -3.529 4.954 1.00 98.56 114 ILE A CA 1
ATOM 913 C C . ILE A 1 114 ? -5.142 -2.262 5.070 1.00 98.56 114 ILE A C 1
ATOM 915 O O . ILE A 1 114 ? -5.781 -2.043 6.098 1.00 98.56 114 ILE A O 1
ATOM 919 N N . SER A 1 115 ? -5.234 -1.469 3.995 1.00 98.44 115 SER A N 1
ATOM 920 C CA . SER A 1 115 ? -6.037 -0.237 3.972 1.00 98.44 115 SER A CA 1
ATOM 921 C C . SER A 1 115 ? -7.526 -0.499 4.225 1.00 98.44 115 SER A C 1
ATOM 923 O O . SER A 1 115 ? -8.174 0.231 4.978 1.00 98.44 115 SER A O 1
ATOM 925 N N . VAL A 1 116 ? -8.088 -1.543 3.606 1.00 98.44 116 VAL A N 1
ATOM 926 C CA . VAL A 1 116 ? -9.502 -1.912 3.773 1.00 98.44 116 VAL A CA 1
ATOM 927 C C . VAL A 1 116 ? -9.783 -2.374 5.198 1.00 98.44 116 VAL A C 1
ATOM 929 O O . VAL A 1 116 ? -10.785 -1.958 5.772 1.00 98.44 116 VAL A O 1
ATOM 932 N N . GLU A 1 117 ? -8.908 -3.193 5.778 1.00 98.19 117 GLU A N 1
ATOM 933 C CA . GLU A 1 117 ? -9.055 -3.685 7.149 1.00 98.19 117 GLU A CA 1
ATOM 934 C C . GLU A 1 117 ? -8.991 -2.538 8.168 1.00 98.19 117 GLU A C 1
ATOM 936 O O . GLU A 1 117 ? -9.872 -2.419 9.020 1.00 98.19 117 GLU A O 1
ATOM 941 N N . ALA A 1 118 ? -8.025 -1.628 8.013 1.00 98.44 118 ALA A N 1
ATOM 942 C CA . ALA A 1 118 ? -7.907 -0.428 8.838 1.00 98.44 118 ALA A CA 1
ATOM 943 C C . ALA A 1 118 ? -9.165 0.456 8.760 1.00 98.44 118 ALA A C 1
ATOM 945 O O . ALA A 1 118 ? -9.737 0.840 9.782 1.00 98.44 118 ALA A O 1
ATOM 946 N N . LYS A 1 119 ? -9.651 0.726 7.541 1.00 98.31 119 LYS A N 1
ATOM 947 C CA . LYS A 1 119 ? -10.883 1.500 7.313 1.00 98.31 119 LYS A CA 1
ATOM 948 C C . LYS A 1 119 ? -12.117 0.794 7.879 1.00 98.31 119 LYS A C 1
ATOM 950 O O . LYS A 1 119 ? -13.028 1.461 8.365 1.00 98.31 119 LYS A O 1
ATOM 955 N N . ALA A 1 120 ? -12.177 -0.535 7.810 1.00 98.06 120 ALA A N 1
ATOM 956 C CA . ALA A 1 120 ? -13.268 -1.312 8.390 1.00 98.06 120 ALA A CA 1
ATOM 957 C C . ALA A 1 120 ? -13.273 -1.213 9.922 1.00 98.06 120 ALA A C 1
ATOM 959 O O . ALA A 1 120 ? -14.338 -0.997 10.501 1.00 98.06 120 ALA A O 1
ATOM 960 N N . PHE A 1 121 ? -12.100 -1.292 10.561 1.00 98.06 121 PHE A N 1
ATOM 961 C CA . PHE A 1 121 ? -11.961 -1.086 12.003 1.00 98.06 121 PHE A CA 1
ATOM 962 C C . PHE A 1 121 ? -12.459 0.303 12.420 1.00 98.06 121 PHE A C 1
ATOM 964 O O . PHE A 1 121 ? -13.334 0.402 13.275 1.00 98.06 121 PHE A O 1
ATOM 971 N N . GLN A 1 122 ? -11.981 1.365 11.762 1.00 97.69 122 GLN A N 1
ATOM 972 C CA . GLN A 1 122 ? -12.387 2.742 12.076 1.00 97.69 122 GLN A CA 1
ATOM 973 C C . GLN A 1 122 ? -13.899 2.953 11.934 1.00 97.69 122 GLN A C 1
ATOM 975 O O . GLN A 1 122 ? -14.524 3.608 12.765 1.00 97.69 122 GLN A O 1
ATOM 980 N N . ARG A 1 123 ? -14.511 2.374 10.892 1.00 97.69 123 ARG A N 1
ATOM 981 C CA . ARG A 1 123 ? -15.970 2.431 10.707 1.00 97.69 123 ARG A CA 1
ATOM 982 C C . ARG A 1 123 ? -16.709 1.741 11.845 1.00 97.69 123 ARG A C 1
ATOM 984 O O . ARG A 1 123 ? -17.710 2.274 12.306 1.00 97.69 123 ARG A O 1
ATOM 991 N N . LYS A 1 124 ? -16.227 0.575 12.278 1.00 97.06 124 LYS A N 1
ATOM 992 C CA . LYS A 1 124 ? -16.819 -0.157 13.397 1.00 97.06 124 LYS A CA 1
ATOM 993 C C . LYS A 1 124 ? -16.711 0.643 14.695 1.00 97.06 124 LYS A C 1
ATOM 995 O O . LYS A 1 124 ? -17.726 0.866 15.335 1.00 97.06 124 LYS A O 1
ATOM 1000 N N . GLU A 1 125 ? -15.518 1.127 15.031 1.00 96.44 125 GLU A N 1
ATOM 1001 C CA . GLU A 1 125 ? -15.278 1.916 16.245 1.00 96.44 125 GLU A CA 1
ATOM 1002 C C . GLU A 1 125 ? -16.167 3.166 16.297 1.00 96.44 125 GLU A C 1
ATOM 1004 O O . GLU A 1 125 ? -16.757 3.470 17.330 1.00 96.44 125 GLU A O 1
ATOM 1009 N N . HIS A 1 126 ? -16.328 3.856 15.166 1.00 96.81 126 HIS A N 1
ATOM 1010 C CA . HIS A 1 126 ? -17.212 5.014 15.078 1.00 96.81 126 HIS A CA 1
ATOM 1011 C C . HIS A 1 126 ? -18.688 4.660 15.319 1.00 96.81 126 HIS A C 1
ATOM 1013 O O . HIS A 1 126 ? -19.391 5.398 16.007 1.00 96.81 126 HIS A O 1
ATOM 1019 N N . ILE A 1 127 ? -19.162 3.535 14.776 1.00 97.38 127 ILE A N 1
ATOM 1020 C CA . ILE A 1 127 ? -20.535 3.059 15.000 1.00 97.38 127 ILE A CA 1
ATOM 1021 C C . ILE A 1 127 ? -20.730 2.662 16.468 1.00 97.38 127 ILE A C 1
ATOM 1023 O O . ILE A 1 127 ? -21.711 3.084 17.073 1.00 97.38 127 ILE A O 1
ATOM 1027 N N . ASP A 1 128 ? -19.776 1.940 17.060 1.00 96.00 128 ASP A N 1
ATOM 1028 C CA . ASP A 1 128 ? -19.840 1.511 18.462 1.00 96.00 128 ASP A CA 1
ATOM 1029 C C . ASP A 1 128 ? -19.926 2.724 19.417 1.00 96.00 128 ASP A C 1
ATOM 1031 O O . ASP A 1 128 ? -20.668 2.698 20.402 1.00 96.00 128 ASP A O 1
ATOM 1035 N N . GLN A 1 129 ? -19.221 3.820 19.103 1.00 94.75 129 GLN A N 1
ATOM 1036 C CA . GLN A 1 129 ? -19.321 5.090 19.838 1.00 94.75 129 GLN A CA 1
ATOM 1037 C C . GLN A 1 129 ? -20.712 5.724 19.713 1.00 94.75 129 GLN A C 1
ATOM 1039 O O . GLN A 1 129 ? -21.299 6.127 20.717 1.00 94.75 129 GLN A O 1
ATOM 1044 N N . ILE A 1 130 ? -21.262 5.785 18.495 1.00 96.31 130 ILE A N 1
ATOM 1045 C CA . ILE A 1 130 ? -22.612 6.316 18.257 1.00 96.31 130 ILE A CA 1
ATOM 1046 C C . ILE A 1 130 ? -23.656 5.500 19.029 1.00 96.31 130 ILE A C 1
ATOM 1048 O O . ILE A 1 130 ? -24.540 6.076 19.666 1.00 96.31 130 ILE A O 1
ATOM 1052 N N . ASP A 1 131 ? -23.554 4.173 19.005 1.00 95.94 131 ASP A N 1
ATOM 1053 C CA . ASP A 1 131 ? -24.488 3.288 19.699 1.00 95.94 131 ASP A CA 1
ATOM 1054 C C . ASP A 1 131 ? -24.411 3.463 21.221 1.00 95.94 131 ASP A C 1
ATOM 1056 O O . ASP A 1 131 ? -25.451 3.513 21.887 1.00 95.94 131 ASP A O 1
ATOM 1060 N N . ALA A 1 132 ? -23.209 3.627 21.780 1.00 94.06 132 ALA A N 1
ATOM 1061 C CA . ALA A 1 132 ? -23.026 3.926 23.199 1.00 94.06 132 ALA A CA 1
ATOM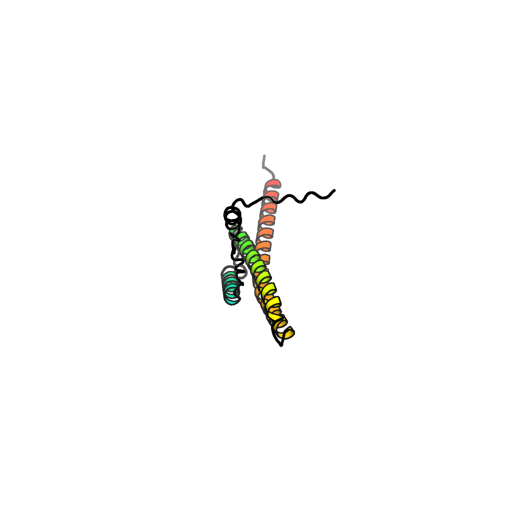 1062 C C . ALA A 1 132 ? -23.673 5.269 23.590 1.00 94.06 132 ALA A C 1
ATOM 1064 O O . ALA A 1 132 ? -24.413 5.341 24.576 1.00 94.06 132 ALA A O 1
ATOM 1065 N N . ASP A 1 133 ? -23.474 6.314 22.784 1.00 94.44 133 ASP A N 1
ATOM 1066 C CA . ASP A 1 133 ? -24.071 7.634 23.013 1.00 94.44 133 ASP A CA 1
ATOM 1067 C C . ASP A 1 133 ? -25.606 7.595 22.960 1.00 94.44 133 ASP A C 1
ATOM 1069 O O . ASP A 1 133 ? -26.290 8.253 23.755 1.00 94.44 133 ASP A O 1
ATOM 1073 N N . LEU A 1 134 ? -26.170 6.818 22.031 1.00 93.31 134 LEU A N 1
ATOM 1074 C CA . LEU A 1 134 ? -27.615 6.620 21.924 1.00 93.31 134 LEU A CA 1
ATOM 1075 C C . LEU A 1 134 ? -28.174 5.862 23.134 1.00 93.31 134 LEU A C 1
ATOM 1077 O O . LEU A 1 134 ? -29.234 6.232 23.641 1.00 93.31 134 LEU A O 1
ATOM 1081 N N . GLN A 1 135 ? -27.472 4.843 23.635 1.00 92.31 135 GLN A N 1
ATOM 1082 C CA . GLN A 1 135 ? -27.882 4.112 24.840 1.00 92.31 135 GLN A CA 1
ATOM 1083 C C . GLN A 1 135 ? -27.912 5.021 26.074 1.00 92.31 135 GLN A C 1
ATOM 1085 O O . GLN A 1 135 ? -28.891 5.000 26.825 1.00 92.31 135 GLN A O 1
ATOM 1090 N N . ILE A 1 136 ? -26.898 5.875 26.250 1.00 91.19 136 ILE A N 1
ATOM 1091 C CA . ILE A 1 136 ? -26.850 6.848 27.353 1.00 91.19 136 ILE A CA 1
ATOM 1092 C C . ILE A 1 136 ? -28.044 7.807 27.275 1.00 91.19 136 ILE A C 1
ATOM 1094 O O . ILE A 1 136 ? -28.731 8.014 28.273 1.00 91.19 136 ILE A O 1
ATOM 1098 N N . LYS A 1 137 ? -28.340 8.353 26.088 1.00 89.56 137 LYS A N 1
ATOM 1099 C CA . LYS A 1 137 ? -29.474 9.277 25.890 1.00 89.56 137 LYS A CA 1
ATOM 1100 C C . LYS A 1 137 ? -30.837 8.632 26.144 1.00 89.56 137 LYS A C 1
ATOM 1102 O O . LYS A 1 137 ? -31.740 9.303 26.633 1.00 89.56 137 LYS A O 1
ATOM 1107 N N . ASN A 1 138 ? -30.988 7.356 25.798 1.00 85.69 138 ASN A N 1
ATOM 1108 C CA . ASN A 1 138 ? -32.255 6.634 25.910 1.00 85.69 138 ASN A CA 1
ATOM 1109 C C . ASN A 1 138 ? -32.480 6.001 27.291 1.00 85.69 138 ASN A C 1
ATOM 1111 O O . ASN A 1 138 ? -33.558 5.460 27.534 1.00 85.69 138 ASN A O 1
ATOM 1115 N N . THR A 1 139 ? -31.494 6.047 28.192 1.00 80.00 139 THR A N 1
ATOM 1116 C CA . THR A 1 139 ? -31.645 5.516 29.550 1.00 80.00 139 THR A CA 1
ATOM 1117 C C . THR A 1 139 ? -32.510 6.480 30.373 1.00 80.00 139 THR A C 1
ATOM 1119 O O . THR A 1 139 ? -32.080 7.608 30.622 1.00 80.00 139 THR A O 1
ATOM 1122 N N . PRO A 1 140 ? -33.727 6.090 30.804 1.00 71.25 140 PRO A N 1
ATOM 1123 C CA . PRO A 1 140 ? -34.564 6.959 31.619 1.00 71.25 140 PRO A CA 1
ATOM 1124 C C . PRO A 1 140 ? -33.870 7.212 32.958 1.00 71.25 140 PRO A C 1
ATOM 1126 O O . PRO A 1 140 ? -33.586 6.280 33.711 1.00 71.25 140 PRO A O 1
ATOM 1129 N N . VAL A 1 141 ? -33.587 8.481 33.255 1.00 69.44 141 VAL A N 1
ATOM 1130 C CA . VAL A 1 141 ? -33.102 8.894 34.573 1.00 69.44 141 VAL A CA 1
ATOM 1131 C C . VAL A 1 141 ? -34.228 8.618 35.565 1.00 69.44 141 VAL A C 1
ATOM 1133 O O . VAL A 1 141 ? -35.276 9.260 35.498 1.00 69.44 141 VAL A O 1
ATOM 1136 N N . ALA A 1 142 ? -34.036 7.635 36.445 1.00 60.69 142 ALA A N 1
ATOM 1137 C CA . ALA A 1 142 ? -34.935 7.407 37.568 1.00 60.69 142 ALA A CA 1
ATOM 1138 C C . ALA A 1 142 ? -34.945 8.677 38.436 1.00 60.69 142 ALA A C 1
ATOM 1140 O O . ALA A 1 142 ? -33.915 9.042 39.005 1.00 60.69 142 ALA A O 1
ATOM 1141 N N . GLN A 1 143 ? -36.085 9.373 38.443 1.00 51.44 143 GLN A N 1
ATOM 1142 C CA . GLN A 1 143 ? -36.385 10.477 39.356 1.00 51.44 143 GLN A CA 1
ATOM 1143 C C . GLN A 1 143 ? -36.845 9.932 40.705 1.00 51.44 143 GLN A C 1
ATOM 1145 O O . GLN A 1 143 ? -37.610 8.939 40.698 1.00 51.44 143 GLN A O 1
#

Radius of gyration: 32.03 Å; chains: 1; bounding box: 78×78×86 Å

pLDDT: mean 84.47, std 20.75, range [36.62, 98.62]

Secondary structure (DSSP, 8-state):
-----------TTSSTTSSSS---------------HHHHHHHHHHHHHHT-TT---SHHHHHHHHHHHHHHHHHHHHHHHHHHHHHHTSTTHHHHHHHHHHHHHHHHHHHHHHHHHHHHHHHHHHHHHHHHHHHHHHS----

Foldseek 3Di:
DDDDDDDDDDDPPPVVPVPPPPPPPPPPPPPVVQLDPVVLVVLLVVLCVVQPPPPDDDLVSLVVLQVSLVVSLVSLVSNLVVQLVVLVPDPCSVVSNVVSVVVSVVSNVSSVSSNVRSVVVVVVVVVVVVVVVVVVVPDDDDD